Protein AF-A0AAE3IT13-F1 (afdb_monomer_lite)

Radius of gyration: 23.17 Å; chains: 1; bounding box: 42×62×46 Å

Sequence (99 aa):
MQHAARVLGVTQKEIENEYYMVDLPDILKVKTKEQAARLFEQIMIRLATNQRFMPDDEYKQFVASIMPNENKAVENQFNREKFEELRMLTNMGVNRKGG

Structure (mmCIF, N/CA/C/O backbone):
data_AF-A0AAE3IT13-F1
#
_entry.id   AF-A0AAE3IT13-F1
#
loop_
_atom_site.group_PDB
_atom_site.id
_atom_site.type_symbol
_atom_site.label_atom_id
_atom_site.label_alt_id
_atom_site.label_comp_id
_atom_site.label_asym_id
_atom_site.label_entity_id
_atom_site.label_seq_id
_atom_site.pdbx_PDB_ins_code
_atom_site.Cartn_x
_atom_site.Cartn_y
_atom_site.Cartn_z
_atom_site.occupancy
_atom_site.B_iso_or_equiv
_atom_site.auth_seq_id
_atom_site.auth_comp_id
_atom_site.auth_asym_id
_atom_site.auth_atom_id
_atom_site.pdbx_PDB_model_num
ATOM 1 N N . MET A 1 1 ? 8.539 6.280 -11.864 1.00 81.00 1 MET A N 1
ATOM 2 C CA . MET A 1 1 ? 9.547 5.258 -11.500 1.00 81.00 1 MET A CA 1
ATOM 3 C C . MET A 1 1 ? 9.976 5.324 -10.038 1.00 81.00 1 MET A C 1
ATOM 5 O O . MET A 1 1 ? 9.767 4.346 -9.338 1.00 81.00 1 MET A O 1
ATOM 9 N N . GLN A 1 2 ? 10.463 6.460 -9.521 1.00 85.38 2 GLN A N 1
ATOM 10 C CA . GLN A 1 2 ? 10.904 6.571 -8.113 1.00 85.38 2 GLN A CA 1
ATOM 11 C C . GLN A 1 2 ? 9.839 6.185 -7.066 1.00 85.38 2 GLN A C 1
ATOM 13 O O . GLN A 1 2 ? 10.148 5.523 -6.079 1.00 85.38 2 GLN A O 1
ATOM 18 N N . HIS A 1 3 ? 8.572 6.554 -7.288 1.00 87.38 3 HIS A N 1
ATOM 19 C CA . HIS A 1 3 ? 7.472 6.152 -6.404 1.00 87.38 3 HIS A CA 1
ATOM 20 C C . HIS A 1 3 ? 7.277 4.626 -6.370 1.00 87.38 3 HIS A C 1
ATOM 22 O O . HIS A 1 3 ? 7.129 4.048 -5.300 1.00 87.38 3 HIS A O 1
ATOM 28 N N . ALA A 1 4 ? 7.329 3.968 -7.532 1.00 88.56 4 ALA A N 1
ATOM 29 C CA . ALA A 1 4 ? 7.183 2.518 -7.636 1.00 88.56 4 ALA A CA 1
ATOM 30 C C . ALA A 1 4 ? 8.324 1.783 -6.918 1.00 88.56 4 ALA A C 1
ATOM 32 O O . ALA A 1 4 ? 8.068 0.860 -6.152 1.00 88.56 4 ALA A O 1
ATOM 33 N N . ALA A 1 5 ? 9.558 2.268 -7.089 1.00 92.31 5 ALA A N 1
ATOM 34 C CA . ALA A 1 5 ? 10.753 1.763 -6.410 1.00 92.31 5 ALA A CA 1
ATOM 35 C C . ALA A 1 5 ? 10.577 1.792 -4.887 1.00 92.31 5 ALA A C 1
ATOM 37 O O . ALA A 1 5 ? 10.753 0.783 -4.206 1.00 92.31 5 ALA A O 1
ATOM 38 N N . ARG A 1 6 ? 10.096 2.923 -4.357 1.00 91.50 6 ARG A N 1
ATOM 39 C CA . ARG A 1 6 ? 9.809 3.069 -2.928 1.00 91.50 6 ARG A CA 1
ATOM 40 C C . ARG A 1 6 ? 8.726 2.105 -2.435 1.00 91.50 6 ARG A C 1
ATOM 42 O O . ARG A 1 6 ? 8.910 1.498 -1.387 1.00 91.50 6 ARG A O 1
ATOM 49 N N . VAL A 1 7 ? 7.607 1.982 -3.151 1.00 91.19 7 VAL A N 1
ATOM 50 C CA . VAL A 1 7 ? 6.486 1.115 -2.739 1.00 91.19 7 VAL A CA 1
ATOM 51 C C . VAL A 1 7 ? 6.894 -0.358 -2.731 1.00 91.19 7 VAL A C 1
ATOM 53 O O . VAL A 1 7 ? 6.521 -1.090 -1.816 1.00 91.19 7 VAL A O 1
ATOM 56 N N . LEU A 1 8 ? 7.668 -0.784 -3.728 1.00 91.38 8 LEU A N 1
ATOM 57 C CA . LEU A 1 8 ? 8.127 -2.165 -3.870 1.00 91.38 8 LEU A CA 1
ATOM 58 C C . LEU A 1 8 ? 9.355 -2.486 -3.004 1.00 91.38 8 LEU A C 1
ATOM 60 O O . LEU A 1 8 ? 9.627 -3.658 -2.765 1.00 91.38 8 LEU A O 1
ATOM 64 N N . GLY A 1 9 ? 10.056 -1.470 -2.490 1.00 93.06 9 GLY A N 1
ATOM 65 C CA . GLY A 1 9 ? 11.263 -1.652 -1.680 1.00 93.06 9 GLY A CA 1
ATOM 66 C C . GLY A 1 9 ? 12.483 -2.072 -2.500 1.00 93.06 9 GLY A C 1
ATOM 67 O O . GLY A 1 9 ? 13.377 -2.719 -1.967 1.00 93.06 9 GLY A O 1
ATOM 68 N N . VAL A 1 10 ? 12.508 -1.710 -3.783 1.00 94.06 10 VAL A N 1
ATOM 69 C CA . VAL A 1 10 ? 13.585 -2.024 -4.730 1.00 94.06 10 VAL A CA 1
ATOM 70 C C . VAL A 1 10 ? 14.164 -0.736 -5.309 1.00 94.06 10 VAL A C 1
ATOM 72 O O . VAL A 1 10 ? 13.580 0.345 -5.206 1.00 94.06 10 VAL A O 1
ATOM 75 N N . THR A 1 11 ? 15.325 -0.827 -5.933 1.00 95.06 11 THR A N 1
ATOM 76 C CA . THR A 1 11 ? 15.947 0.269 -6.667 1.00 95.06 11 THR A CA 1
ATOM 77 C C . THR A 1 11 ? 15.233 0.523 -7.994 1.00 95.06 11 THR A C 1
ATOM 79 O O . THR A 1 11 ? 14.576 -0.343 -8.571 1.00 95.06 11 THR A O 1
ATOM 82 N N . GLN A 1 12 ? 15.397 1.732 -8.533 1.00 91.81 12 GLN A N 1
ATOM 83 C CA . GLN A 1 12 ? 14.898 2.053 -9.872 1.00 91.81 12 GLN A CA 1
ATOM 84 C C . GLN A 1 12 ? 15.499 1.129 -10.944 1.00 91.81 12 GLN A C 1
ATOM 86 O O . GLN A 1 12 ? 14.792 0.734 -11.867 1.00 91.81 12 GLN A O 1
ATOM 91 N N . LYS A 1 13 ? 16.777 0.758 -10.795 1.00 93.81 13 LYS A N 1
ATOM 92 C CA . LYS A 1 13 ? 17.473 -0.127 -11.730 1.00 93.81 13 LYS A CA 1
ATOM 93 C C . LYS A 1 13 ? 16.854 -1.525 -11.752 1.00 93.81 13 LYS A C 1
ATOM 95 O O . LYS A 1 13 ? 16.722 -2.101 -12.824 1.00 93.81 13 LYS A O 1
ATOM 100 N N . GLU A 1 14 ? 16.463 -2.056 -10.599 1.00 92.06 14 GLU A N 1
ATOM 101 C CA . GLU A 1 14 ? 15.773 -3.349 -10.521 1.00 92.06 14 GLU A CA 1
ATOM 102 C C . GLU A 1 14 ? 14.402 -3.271 -11.197 1.00 92.06 14 GLU A C 1
ATOM 104 O O . GLU A 1 14 ? 14.074 -4.139 -11.995 1.00 92.06 14 GLU A O 1
ATOM 109 N N . ILE A 1 15 ? 13.642 -2.185 -11.007 1.00 92.25 15 ILE A N 1
ATOM 110 C CA . ILE A 1 15 ? 12.375 -2.003 -11.737 1.00 92.25 15 ILE A CA 1
ATOM 111 C C . ILE A 1 15 ? 12.589 -2.023 -13.252 1.00 92.25 15 ILE A C 1
ATOM 113 O O . ILE A 1 15 ? 11.826 -2.658 -13.968 1.00 92.25 15 ILE A O 1
ATOM 117 N N . GLU A 1 16 ? 13.612 -1.332 -13.746 1.00 90.81 16 GLU A N 1
ATOM 118 C CA . GLU A 1 16 ? 13.873 -1.220 -15.184 1.00 90.81 16 GLU A CA 1
ATOM 119 C C . GLU A 1 16 ? 14.346 -2.528 -15.832 1.00 90.81 16 GLU A C 1
ATOM 121 O O . GLU A 1 16 ? 14.117 -2.713 -17.025 1.00 90.81 16 GLU A O 1
ATOM 126 N N . ASN A 1 17 ? 14.971 -3.430 -15.068 1.00 93.69 17 ASN A N 1
ATOM 127 C CA . ASN A 1 17 ? 15.584 -4.648 -15.608 1.00 93.69 17 ASN A CA 1
ATOM 128 C C . ASN A 1 17 ? 14.850 -5.944 -15.239 1.00 93.69 17 ASN A C 1
ATOM 130 O O . ASN A 1 17 ? 15.013 -6.943 -15.933 1.00 93.69 17 ASN A O 1
ATOM 134 N N . GLU A 1 18 ? 14.068 -5.947 -14.160 1.00 92.81 18 GLU A N 1
ATOM 135 C CA . GLU A 1 18 ? 13.496 -7.171 -13.580 1.00 92.81 18 GLU A CA 1
ATOM 136 C C . GLU A 1 18 ? 11.964 -7.180 -13.589 1.00 92.81 18 GLU A C 1
ATOM 138 O O . GLU A 1 18 ? 11.355 -8.221 -13.352 1.00 92.81 18 GLU A O 1
ATOM 143 N N . TYR A 1 19 ? 11.327 -6.042 -13.886 1.00 90.25 19 TYR A N 1
ATOM 144 C CA . TYR A 1 19 ? 9.873 -5.917 -13.900 1.00 90.25 19 TYR A CA 1
ATOM 145 C C . TYR A 1 19 ? 9.360 -5.566 -15.292 1.00 90.25 19 TYR A C 1
ATOM 147 O O . TYR A 1 19 ? 9.865 -4.671 -15.971 1.00 90.25 19 TYR A O 1
ATOM 155 N N . TYR A 1 20 ? 8.269 -6.217 -15.688 1.00 93.81 20 TYR A N 1
ATOM 156 C CA . TYR A 1 20 ? 7.516 -5.795 -16.857 1.00 93.81 20 TYR A CA 1
ATOM 157 C C . TYR A 1 20 ? 6.752 -4.508 -16.539 1.00 93.81 20 TYR A C 1
ATOM 159 O O . TYR A 1 20 ? 5.917 -4.456 -15.636 1.00 93.81 20 TYR A O 1
ATOM 167 N N . MET A 1 21 ? 7.008 -3.455 -17.320 1.00 91.12 21 MET A N 1
ATOM 168 C CA . MET A 1 21 ? 6.370 -2.143 -17.131 1.00 91.12 21 MET A CA 1
ATOM 169 C C . MET A 1 21 ? 4.846 -2.193 -17.264 1.00 91.12 21 MET A C 1
ATOM 171 O O . MET A 1 21 ? 4.153 -1.378 -16.658 1.00 91.12 21 MET A O 1
ATOM 175 N N . VAL A 1 22 ? 4.339 -3.150 -18.045 1.00 94.00 22 VAL A N 1
ATOM 176 C CA . VAL A 1 22 ? 2.904 -3.384 -18.247 1.00 94.00 22 VAL A CA 1
ATOM 177 C C . VAL A 1 22 ? 2.239 -3.900 -16.967 1.00 94.00 22 VAL A C 1
ATOM 179 O O . VAL A 1 22 ? 1.124 -3.486 -16.666 1.00 94.00 22 VAL A O 1
ATOM 182 N N . ASP A 1 23 ? 2.946 -4.714 -16.177 1.00 92.94 23 ASP A N 1
ATOM 183 C CA . ASP A 1 23 ? 2.413 -5.348 -14.962 1.00 92.94 23 ASP A CA 1
ATOM 184 C C . ASP A 1 23 ? 2.592 -4.469 -13.716 1.00 92.94 23 ASP A C 1
ATOM 186 O O . ASP A 1 23 ? 1.899 -4.628 -12.707 1.00 92.94 23 ASP A O 1
ATOM 190 N N . LEU A 1 24 ? 3.518 -3.506 -13.781 1.00 91.88 24 LEU A N 1
ATOM 191 C CA . LEU A 1 24 ? 3.874 -2.626 -12.670 1.00 91.88 24 LEU A CA 1
ATOM 192 C C . LEU A 1 24 ? 2.659 -1.961 -11.991 1.00 91.88 24 LEU A C 1
ATOM 194 O O . LEU A 1 24 ? 2.623 -1.941 -10.759 1.00 91.88 24 LEU A O 1
ATOM 198 N N . PRO A 1 25 ? 1.646 -1.439 -12.717 1.00 92.81 25 PRO A N 1
ATOM 199 C CA . PRO A 1 25 ? 0.475 -0.832 -12.089 1.00 92.81 25 PRO A CA 1
ATOM 200 C C . PRO A 1 25 ? -0.295 -1.798 -11.183 1.00 92.81 25 PRO A C 1
ATOM 202 O O . PRO A 1 25 ? -0.719 -1.405 -10.095 1.00 92.81 25 PRO A O 1
ATOM 205 N N . ASP A 1 26 ? -0.462 -3.052 -11.597 1.00 94.44 26 ASP A N 1
ATOM 206 C CA . ASP A 1 26 ? -1.238 -4.028 -10.835 1.00 94.44 26 ASP A CA 1
ATOM 207 C C . ASP A 1 26 ? -0.437 -4.583 -9.658 1.00 94.44 26 ASP A C 1
ATOM 209 O O . ASP A 1 26 ? -0.967 -4.673 -8.548 1.00 94.44 26 ASP A O 1
ATOM 213 N N . ILE A 1 27 ? 0.867 -4.807 -9.839 1.00 93.25 27 ILE A N 1
ATOM 214 C CA . ILE A 1 27 ? 1.779 -5.156 -8.740 1.00 93.25 27 ILE A CA 1
ATOM 215 C C . ILE A 1 27 ? 1.755 -4.061 -7.660 1.00 93.25 27 ILE A C 1
ATOM 217 O O . ILE A 1 27 ? 1.651 -4.358 -6.468 1.00 93.25 27 ILE A O 1
ATOM 221 N N . LEU A 1 28 ? 1.785 -2.783 -8.053 1.00 92.81 28 LEU A N 1
ATOM 222 C CA . LEU A 1 28 ? 1.720 -1.658 -7.115 1.00 92.81 28 LEU A CA 1
ATOM 223 C C . LEU A 1 28 ? 0.381 -1.588 -6.371 1.00 92.81 28 LEU A C 1
ATOM 225 O O . LEU A 1 28 ? 0.370 -1.313 -5.168 1.00 92.81 28 LEU A O 1
ATOM 229 N N . LYS A 1 29 ? -0.748 -1.863 -7.036 1.00 92.69 29 LYS A N 1
ATOM 230 C CA . LYS A 1 29 ? -2.060 -1.927 -6.365 1.00 92.69 29 LYS A CA 1
ATOM 231 C C . LYS A 1 29 ? -2.093 -3.034 -5.316 1.00 92.69 29 LYS A C 1
ATOM 233 O O . LYS A 1 29 ? -2.537 -2.801 -4.196 1.00 92.69 29 LYS A O 1
ATOM 238 N N . VAL A 1 30 ? -1.604 -4.224 -5.654 1.00 93.19 30 VAL A N 1
ATOM 239 C CA . VAL A 1 30 ? -1.561 -5.345 -4.706 1.00 93.19 30 VAL A CA 1
ATOM 240 C C . VAL A 1 30 ? -0.652 -5.000 -3.529 1.00 93.19 30 VAL A C 1
ATOM 242 O O . VAL A 1 30 ? -1.061 -5.128 -2.375 1.00 93.19 30 VAL A O 1
ATOM 245 N N . LYS A 1 31 ? 0.541 -4.455 -3.795 1.00 92.31 31 LYS A N 1
ATOM 246 C CA . LYS A 1 31 ? 1.501 -4.112 -2.740 1.00 92.31 31 LYS A CA 1
ATOM 247 C C . LYS A 1 31 ? 0.989 -3.045 -1.782 1.00 92.31 31 LYS A C 1
ATOM 249 O O . LYS A 1 31 ? 1.184 -3.157 -0.573 1.00 92.31 31 LYS A O 1
ATOM 254 N N . THR A 1 32 ? 0.322 -2.022 -2.304 1.00 89.56 32 THR A N 1
ATOM 255 C CA . THR A 1 32 ? -0.263 -0.965 -1.469 1.00 89.56 32 THR A CA 1
ATOM 256 C C . THR A 1 32 ? -1.395 -1.505 -0.594 1.00 89.56 32 THR A C 1
ATOM 258 O O . THR A 1 32 ? -1.445 -1.173 0.591 1.00 89.56 32 THR A O 1
ATOM 261 N N . LYS A 1 33 ? -2.239 -2.409 -1.115 1.00 89.38 33 LYS A N 1
ATOM 262 C CA . LYS A 1 33 ? -3.255 -3.116 -0.316 1.00 89.38 33 LYS A CA 1
ATOM 263 C C . LYS A 1 33 ? -2.635 -3.971 0.793 1.00 89.38 33 LYS A C 1
ATOM 265 O O . LYS A 1 33 ? -3.076 -3.886 1.937 1.00 89.38 33 LYS A O 1
ATOM 270 N N . GLU A 1 34 ? -1.582 -4.733 0.494 1.00 90.81 34 GLU A N 1
ATOM 271 C CA . GLU A 1 34 ? -0.849 -5.514 1.503 1.00 90.81 34 GLU A CA 1
ATOM 272 C C . GLU A 1 34 ? -0.263 -4.630 2.613 1.00 90.81 34 GLU A C 1
ATOM 274 O O . GLU A 1 34 ? -0.364 -4.957 3.796 1.00 90.81 34 GLU A O 1
ATOM 279 N N . GLN A 1 35 ? 0.360 -3.506 2.246 1.00 88.94 35 GLN A N 1
ATOM 280 C CA . GLN A 1 35 ? 0.950 -2.568 3.205 1.00 88.94 35 GLN A CA 1
ATOM 281 C C . GLN A 1 35 ? -0.114 -1.947 4.115 1.00 88.94 35 GLN A C 1
ATOM 283 O O . GLN A 1 35 ? 0.092 -1.870 5.327 1.00 88.94 35 GLN A O 1
ATOM 288 N N . ALA A 1 36 ? -1.263 -1.563 3.554 1.00 86.81 36 ALA A N 1
ATOM 289 C CA . ALA A 1 36 ? -2.389 -1.045 4.323 1.00 86.81 36 ALA A CA 1
ATOM 290 C C . ALA A 1 36 ? -2.947 -2.094 5.300 1.00 86.81 36 ALA A C 1
ATOM 292 O O . ALA A 1 36 ? -3.171 -1.780 6.469 1.00 86.81 36 ALA A O 1
ATOM 293 N N . ALA A 1 37 ? -3.100 -3.347 4.859 1.00 86.81 37 ALA A N 1
ATOM 294 C CA . ALA A 1 37 ? -3.568 -4.440 5.710 1.00 86.81 37 ALA A CA 1
ATOM 295 C C . ALA A 1 37 ? -2.616 -4.709 6.889 1.00 86.81 37 ALA A C 1
ATOM 297 O O . ALA A 1 37 ? -3.063 -4.815 8.030 1.00 86.81 37 ALA A O 1
ATOM 298 N N . ARG A 1 38 ? -1.298 -4.732 6.645 1.00 87.12 38 ARG A N 1
ATOM 299 C CA . ARG A 1 38 ? -0.289 -4.893 7.710 1.00 87.12 38 ARG A CA 1
ATOM 300 C C . ARG A 1 38 ? -0.299 -3.735 8.703 1.00 87.12 38 ARG A C 1
ATOM 302 O O . ARG A 1 38 ? -0.163 -3.953 9.903 1.00 87.12 38 ARG A O 1
ATOM 309 N N . LEU A 1 39 ? -0.447 -2.501 8.220 1.00 86.38 39 LEU A N 1
ATOM 310 C CA . LEU A 1 39 ? -0.551 -1.334 9.095 1.00 86.38 39 LEU A CA 1
ATOM 311 C C . LEU A 1 39 ? -1.798 -1.429 9.984 1.00 86.38 39 LEU A C 1
ATOM 313 O O . LEU A 1 39 ? -1.720 -1.177 11.185 1.00 86.38 39 LEU A O 1
ATOM 317 N N . PHE A 1 40 ? -2.930 -1.835 9.408 1.00 85.19 40 PHE A N 1
ATOM 318 C CA . PHE A 1 40 ? -4.171 -2.046 10.146 1.00 85.19 40 PHE A CA 1
ATOM 319 C C . PHE A 1 40 ? -4.022 -3.123 11.228 1.00 85.19 40 PHE A C 1
ATOM 321 O O . PHE A 1 40 ? -4.409 -2.900 12.373 1.00 85.19 40 PHE A O 1
ATOM 328 N N . GLU A 1 41 ? -3.394 -4.253 10.903 1.00 84.75 41 GLU A N 1
ATOM 329 C CA . GLU A 1 41 ? -3.097 -5.315 11.867 1.00 84.75 41 GLU A CA 1
ATOM 330 C C . GLU A 1 41 ? -2.240 -4.799 13.033 1.00 84.75 41 GLU A C 1
ATOM 332 O O . GLU A 1 41 ? -2.573 -5.022 14.195 1.00 84.75 41 GLU A O 1
ATOM 337 N N . GLN A 1 42 ? -1.184 -4.029 12.753 1.00 84.75 42 GLN A N 1
ATOM 338 C CA . GLN A 1 42 ? -0.347 -3.430 13.799 1.00 84.75 42 GLN A CA 1
ATOM 339 C C . GLN A 1 42 ? -1.127 -2.470 14.704 1.00 84.75 42 GLN A C 1
ATOM 341 O O . GLN A 1 42 ? -0.897 -2.441 15.914 1.00 84.75 42 GLN A O 1
ATOM 346 N N . ILE A 1 43 ? -2.045 -1.685 14.136 1.00 83.75 43 ILE A N 1
ATOM 347 C CA . ILE A 1 43 ? -2.932 -0.802 14.900 1.00 83.75 43 ILE A CA 1
ATOM 348 C C . ILE A 1 43 ? -3.842 -1.634 15.811 1.00 83.75 43 ILE A C 1
ATOM 350 O O . ILE A 1 43 ? -3.935 -1.337 17.002 1.00 83.75 43 ILE A O 1
ATOM 354 N N . MET A 1 44 ? -4.459 -2.694 15.282 1.00 80.75 44 MET A N 1
ATOM 355 C CA . MET A 1 44 ? -5.331 -3.592 16.047 1.00 80.75 44 MET A CA 1
ATOM 356 C C . MET A 1 44 ? -4.583 -4.282 17.189 1.00 80.75 44 MET A C 1
ATOM 358 O O . MET A 1 44 ? -5.062 -4.271 18.321 1.00 80.75 44 MET A O 1
ATOM 362 N N . ILE A 1 45 ? -3.377 -4.799 16.927 1.00 79.62 45 ILE A N 1
ATOM 363 C CA . ILE A 1 45 ? -2.512 -5.386 17.958 1.00 79.62 45 ILE A CA 1
ATOM 364 C C . ILE A 1 45 ? -2.223 -4.350 19.045 1.00 79.62 45 ILE A C 1
ATOM 366 O O . ILE A 1 45 ? -2.437 -4.630 20.219 1.00 79.62 45 ILE A O 1
ATOM 370 N N . ARG A 1 46 ? -1.803 -3.132 18.679 1.00 77.62 46 ARG A N 1
ATOM 371 C CA . ARG A 1 46 ? -1.485 -2.073 19.654 1.00 77.62 46 ARG A CA 1
ATOM 372 C C . ARG A 1 46 ? -2.683 -1.642 20.495 1.00 77.62 46 ARG A C 1
ATOM 374 O O . ARG A 1 46 ? -2.485 -1.283 21.655 1.00 77.62 46 ARG A O 1
ATOM 381 N N . LEU A 1 47 ? -3.888 -1.638 19.926 1.00 74.44 47 LEU A N 1
ATOM 382 C CA . LEU A 1 47 ? -5.126 -1.366 20.660 1.00 74.44 47 LEU A CA 1
ATOM 383 C C . LEU A 1 47 ? -5.425 -2.494 21.653 1.00 74.44 47 LEU A C 1
ATOM 385 O O . LEU A 1 47 ? -5.635 -2.222 22.833 1.00 74.44 47 LEU A O 1
ATOM 389 N N . ALA A 1 48 ? -5.354 -3.748 21.200 1.00 70.31 48 ALA A N 1
ATOM 390 C CA . ALA A 1 48 ? -5.612 -4.921 22.030 1.00 70.31 48 ALA A CA 1
ATOM 391 C C . ALA A 1 48 ? -4.595 -5.079 23.177 1.00 70.31 48 ALA A C 1
ATOM 393 O O . ALA A 1 48 ? -4.972 -5.417 24.297 1.00 70.31 48 ALA A O 1
ATOM 394 N N . THR A 1 49 ? -3.307 -4.808 22.932 1.00 67.44 49 THR A N 1
ATOM 395 C CA . THR A 1 49 ? -2.239 -5.023 23.924 1.00 67.44 49 THR A CA 1
ATOM 396 C C . THR A 1 49 ? -2.109 -3.904 24.956 1.00 67.44 49 THR A C 1
ATOM 398 O O . THR A 1 49 ? -1.547 -4.140 26.019 1.00 67.44 49 THR A O 1
ATOM 401 N N . ASN A 1 50 ? -2.598 -2.687 24.682 1.00 62.69 50 ASN A N 1
ATOM 402 C CA . ASN A 1 50 ? -2.450 -1.547 25.603 1.00 62.69 50 ASN A CA 1
ATOM 403 C C . ASN A 1 50 ? -3.545 -1.441 26.676 1.00 62.69 50 ASN A C 1
ATOM 405 O O . ASN A 1 50 ? -3.625 -0.406 27.335 1.00 62.69 50 ASN A O 1
ATOM 409 N N . GLN A 1 51 ? -4.410 -2.451 26.843 1.00 55.19 51 GLN A N 1
ATOM 410 C CA . GLN A 1 51 ? -5.543 -2.433 27.791 1.00 55.19 51 GLN A CA 1
ATOM 411 C C . GLN A 1 51 ? -6.464 -1.199 27.682 1.00 55.19 51 GLN A C 1
ATOM 413 O O . GLN A 1 51 ? -7.336 -0.998 28.527 1.00 55.19 51 GLN A O 1
ATOM 418 N N . ARG A 1 52 ? -6.326 -0.373 26.636 1.00 57.91 52 ARG A N 1
ATOM 419 C CA . ARG A 1 52 ? -7.292 0.672 26.319 1.00 57.91 52 ARG A CA 1
ATOM 420 C C . ARG A 1 52 ? -8.485 -0.036 25.713 1.00 57.91 52 ARG A C 1
ATOM 422 O O . ARG A 1 52 ? -8.544 -0.246 24.506 1.00 57.91 52 ARG A O 1
ATOM 429 N N . PHE A 1 53 ? -9.390 -0.449 26.591 1.00 62.56 53 PHE A N 1
ATOM 430 C CA . PHE A 1 53 ? -10.737 -0.859 26.244 1.00 62.56 53 PHE A CA 1
ATOM 431 C C . PHE A 1 53 ? -11.368 0.327 25.507 1.00 62.56 53 PHE A C 1
ATOM 433 O O . PHE A 1 53 ? -11.813 1.290 26.124 1.00 62.56 53 PHE A O 1
ATOM 440 N N . MET A 1 54 ? -11.266 0.327 24.180 1.00 66.56 54 MET A N 1
ATOM 441 C CA . MET A 1 5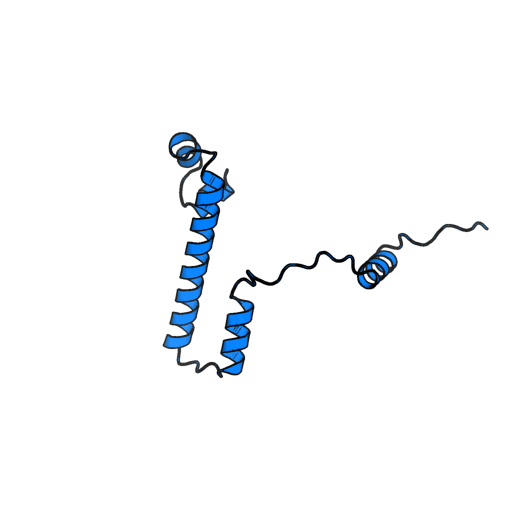4 ? -11.970 1.293 23.354 1.00 66.56 54 MET A CA 1
ATOM 442 C C . MET A 1 54 ? -13.446 0.898 23.426 1.00 66.56 54 MET A C 1
ATOM 444 O O . MET A 1 54 ? -13.751 -0.260 23.133 1.00 66.56 54 MET A O 1
ATOM 448 N N . PRO A 1 55 ? -14.351 1.796 23.848 1.00 71.69 55 PRO A N 1
ATOM 449 C CA . PRO A 1 55 ? -15.780 1.520 23.812 1.00 71.69 55 PRO A CA 1
ATOM 450 C C . PRO A 1 55 ? -16.202 1.086 22.403 1.00 71.69 55 PRO A C 1
ATOM 452 O O . PRO A 1 55 ? -15.708 1.634 21.416 1.00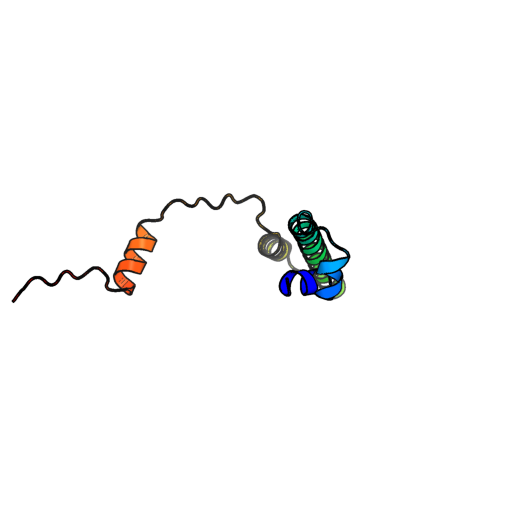 71.69 55 PRO A O 1
ATOM 455 N N . ASP A 1 56 ? -17.127 0.131 22.299 1.00 70.44 56 ASP A N 1
ATOM 456 C CA . ASP A 1 56 ? -17.547 -0.459 21.018 1.00 70.44 56 ASP A CA 1
ATOM 457 C C . ASP A 1 56 ? -17.957 0.588 19.967 1.00 70.44 56 ASP A C 1
ATOM 459 O O . ASP A 1 56 ? -17.718 0.405 18.771 1.00 70.44 56 ASP A O 1
ATOM 463 N N . ASP A 1 57 ? -18.554 1.699 20.400 1.00 76.62 57 ASP A N 1
ATOM 464 C CA . ASP A 1 57 ? -18.977 2.785 19.514 1.00 76.62 57 ASP A CA 1
ATOM 465 C C . ASP A 1 57 ? -17.789 3.576 18.949 1.00 76.62 57 ASP A C 1
ATOM 467 O O . ASP A 1 57 ? -17.756 3.874 17.752 1.00 76.62 57 ASP A O 1
ATOM 471 N N . GLU A 1 58 ? -16.775 3.854 19.771 1.00 70.44 58 GLU A N 1
ATOM 472 C CA . GLU A 1 58 ? -15.527 4.487 19.330 1.00 70.44 58 GLU A CA 1
ATOM 473 C C . GLU A 1 58 ? -14.740 3.554 18.406 1.00 70.44 58 GLU A C 1
ATOM 475 O O . GLU A 1 58 ? -14.206 3.993 17.386 1.00 70.44 58 GLU A O 1
ATOM 480 N N . TYR A 1 59 ? -14.742 2.251 18.700 1.00 72.69 59 TYR A N 1
ATOM 481 C CA . TYR A 1 59 ? -14.113 1.233 17.863 1.00 72.69 59 TYR A CA 1
ATOM 482 C C . TYR A 1 59 ? -14.746 1.168 16.473 1.00 72.69 59 TYR A C 1
ATOM 484 O O . TYR A 1 59 ? -14.036 1.196 15.466 1.00 72.69 59 TYR A O 1
ATOM 492 N N . LYS A 1 60 ? -16.081 1.157 16.393 1.00 73.88 60 LYS A N 1
ATOM 493 C CA . LYS A 1 60 ? -16.807 1.169 15.113 1.00 73.88 60 LYS A CA 1
ATOM 494 C C . LYS A 1 60 ? -16.507 2.425 14.297 1.00 73.88 60 LYS A C 1
ATOM 496 O O . LYS A 1 60 ? -16.264 2.314 13.096 1.00 73.88 60 LYS A O 1
ATOM 501 N N . GLN A 1 61 ? -16.494 3.603 14.925 1.00 74.81 61 GLN A N 1
ATOM 502 C CA . GLN A 1 61 ? -16.161 4.860 14.244 1.00 74.81 61 GLN A CA 1
ATOM 503 C C . GLN A 1 61 ? -14.712 4.874 13.749 1.00 74.81 61 GLN A C 1
ATOM 505 O O . GLN A 1 61 ? -14.444 5.257 12.610 1.00 74.81 61 GLN A O 1
ATOM 510 N N . PHE A 1 62 ? -13.782 4.403 14.576 1.00 71.50 62 PHE A N 1
ATOM 511 C CA . PHE A 1 62 ? -12.371 4.314 14.233 1.00 71.50 62 PHE A CA 1
ATOM 512 C C . PHE A 1 62 ? -12.132 3.357 13.060 1.00 71.50 62 PHE A C 1
ATOM 514 O O . PHE A 1 62 ? -11.513 3.743 12.067 1.00 71.50 62 PHE A O 1
ATOM 521 N N . VAL A 1 63 ? -12.693 2.145 13.111 1.00 70.75 63 VAL A N 1
ATOM 522 C CA . VAL A 1 63 ? -12.606 1.167 12.015 1.00 70.75 63 VAL A CA 1
ATOM 523 C C . VAL A 1 63 ? -13.238 1.719 10.735 1.00 70.75 63 VAL A C 1
ATOM 525 O O . VAL A 1 63 ? -12.629 1.605 9.674 1.00 70.75 63 VAL A O 1
ATOM 528 N N . ALA A 1 64 ? -14.389 2.392 10.817 1.00 71.50 64 ALA A N 1
ATOM 529 C CA . ALA A 1 64 ? -15.025 3.038 9.666 1.00 71.50 64 ALA A CA 1
ATOM 530 C C . ALA A 1 64 ? -14.200 4.200 9.077 1.00 71.50 64 ALA A C 1
ATOM 532 O O . ALA A 1 64 ? -14.305 4.482 7.885 1.00 71.50 64 ALA A O 1
ATOM 533 N N . SER A 1 65 ? -13.386 4.877 9.893 1.00 67.81 65 SER A N 1
ATOM 534 C CA . SER A 1 65 ? -12.514 5.971 9.445 1.00 67.81 65 SER A CA 1
ATOM 535 C C . SER A 1 65 ? -11.236 5.484 8.749 1.00 67.81 65 SER A C 1
ATOM 537 O O . SER A 1 65 ? -10.665 6.213 7.940 1.00 67.81 65 SER A O 1
ATOM 539 N N . ILE A 1 66 ? -10.797 4.257 9.050 1.00 65.25 66 ILE A N 1
ATOM 540 C CA . ILE A 1 66 ? -9.538 3.684 8.550 1.00 65.25 66 ILE A CA 1
ATOM 541 C C . ILE A 1 66 ? -9.770 2.679 7.426 1.00 65.25 66 ILE A C 1
ATOM 543 O O . ILE A 1 66 ? -8.930 2.567 6.532 1.00 65.25 66 ILE A O 1
ATOM 547 N N . MET A 1 67 ? -10.890 1.949 7.438 1.00 65.44 67 MET A N 1
ATOM 548 C CA . MET A 1 67 ? -11.239 1.109 6.303 1.00 65.44 67 MET A CA 1
ATOM 549 C C . MET A 1 67 ? -11.472 2.004 5.083 1.00 65.44 67 MET A C 1
ATOM 551 O O . MET A 1 67 ? -12.303 2.916 5.142 1.00 65.44 67 MET A O 1
ATOM 555 N N . PRO A 1 68 ? -10.754 1.774 3.968 1.00 58.16 68 PRO A N 1
ATOM 556 C CA . PRO A 1 68 ? -11.037 2.491 2.742 1.00 58.16 68 PRO A CA 1
ATOM 557 C C . PRO A 1 68 ? -12.503 2.239 2.393 1.00 58.16 68 PRO A C 1
ATOM 559 O O . PRO A 1 68 ? -12.957 1.095 2.366 1.00 58.16 68 PRO A O 1
ATOM 562 N N . ASN A 1 69 ? -13.254 3.317 2.167 1.00 57.50 69 ASN A N 1
ATOM 563 C CA . ASN A 1 69 ? -14.630 3.260 1.686 1.00 57.50 69 ASN A CA 1
ATOM 564 C C . ASN A 1 69 ? -14.629 2.713 0.243 1.00 57.50 69 ASN A C 1
ATOM 566 O O . ASN A 1 69 ? -14.939 3.449 -0.687 1.00 57.50 69 ASN A O 1
ATOM 570 N N . GLU A 1 70 ? -14.268 1.443 0.027 1.00 51.03 70 GLU A N 1
ATOM 571 C CA . GLU A 1 70 ? -14.196 0.829 -1.309 1.00 51.03 70 GLU A CA 1
ATOM 572 C C . GLU A 1 70 ? -15.576 0.769 -2.002 1.00 51.03 70 GLU A C 1
ATOM 574 O O . GLU A 1 70 ? -15.637 0.483 -3.190 1.00 51.03 70 GLU A O 1
ATOM 579 N N . ASN A 1 71 ? -16.672 1.127 -1.314 1.00 50.22 71 ASN A N 1
ATOM 580 C CA . ASN A 1 71 ? -18.039 1.084 -1.848 1.00 50.22 71 ASN A CA 1
ATOM 581 C C . ASN A 1 71 ? -18.828 2.401 -1.808 1.00 50.22 71 ASN A C 1
ATOM 583 O O . ASN A 1 71 ? -20.009 2.401 -2.153 1.00 50.22 71 ASN A O 1
ATOM 587 N N . LYS A 1 72 ? -18.236 3.537 -1.421 1.00 50.34 72 LYS A N 1
ATOM 588 C CA . LYS A 1 72 ? -18.926 4.817 -1.641 1.00 50.34 72 LYS A CA 1
ATOM 589 C C . LYS A 1 72 ? -18.524 5.314 -3.014 1.00 50.34 72 LYS A C 1
ATOM 591 O O . LYS A 1 72 ? -17.484 5.948 -3.159 1.00 50.34 72 LYS A O 1
ATOM 596 N N . ALA A 1 73 ? -19.344 4.987 -4.013 1.00 49.31 73 ALA A N 1
ATOM 597 C CA . ALA A 1 73 ? -19.341 5.701 -5.278 1.00 49.31 73 ALA A CA 1
ATOM 598 C C . ALA A 1 73 ? -19.292 7.192 -4.939 1.00 49.31 73 ALA A C 1
ATOM 600 O O . ALA A 1 73 ? -20.211 7.725 -4.317 1.00 49.31 73 ALA A O 1
ATOM 601 N N . VAL A 1 74 ? -18.170 7.840 -5.245 1.00 55.59 74 VAL A N 1
ATOM 602 C CA . VAL A 1 74 ? -18.099 9.291 -5.190 1.00 55.59 74 VAL A CA 1
ATOM 603 C C . VAL A 1 74 ? -19.056 9.736 -6.278 1.00 55.59 74 VAL A C 1
ATOM 605 O O . VAL A 1 74 ? -18.723 9.697 -7.462 1.00 55.59 74 VAL A O 1
ATOM 608 N N . GLU A 1 75 ? -20.288 10.057 -5.893 1.00 59.62 75 GLU A N 1
ATOM 609 C CA . GLU A 1 75 ? -21.198 10.771 -6.764 1.00 59.62 75 GLU A CA 1
ATOM 610 C C . GLU A 1 75 ? -20.517 12.103 -7.073 1.00 59.62 75 GLU A C 1
ATOM 612 O O . GLU A 1 75 ? -20.589 13.064 -6.311 1.00 59.62 75 GLU A O 1
ATOM 617 N N . ASN A 1 76 ? -19.814 12.148 -8.205 1.00 60.59 76 ASN A N 1
ATOM 618 C CA . ASN A 1 76 ? -19.347 13.372 -8.842 1.00 60.59 76 ASN A CA 1
ATOM 619 C C . ASN A 1 76 ? -20.561 14.133 -9.402 1.00 60.59 76 ASN A C 1
ATOM 621 O O . ASN A 1 76 ? -20.614 14.466 -10.584 1.00 60.59 76 ASN A O 1
ATOM 625 N N . GLN A 1 77 ? -21.579 14.367 -8.575 1.00 68.81 77 GLN A N 1
ATOM 626 C CA . GLN A 1 77 ? -22.646 15.287 -8.907 1.00 68.81 77 GLN A CA 1
ATOM 627 C C . GLN A 1 77 ? -22.170 16.686 -8.543 1.00 68.81 77 GLN A C 1
ATOM 629 O O . GLN A 1 77 ? -21.748 16.967 -7.420 1.00 68.81 77 GLN A O 1
ATOM 634 N N . PHE A 1 78 ? -22.189 17.561 -9.541 1.00 76.12 78 PHE A N 1
ATOM 635 C CA . PHE A 1 78 ? -21.850 18.962 -9.378 1.00 76.12 78 PHE A CA 1
ATOM 636 C C . PHE A 1 78 ? -22.738 19.591 -8.293 1.00 76.12 78 PHE A C 1
ATOM 638 O O . PHE A 1 78 ? -23.948 19.727 -8.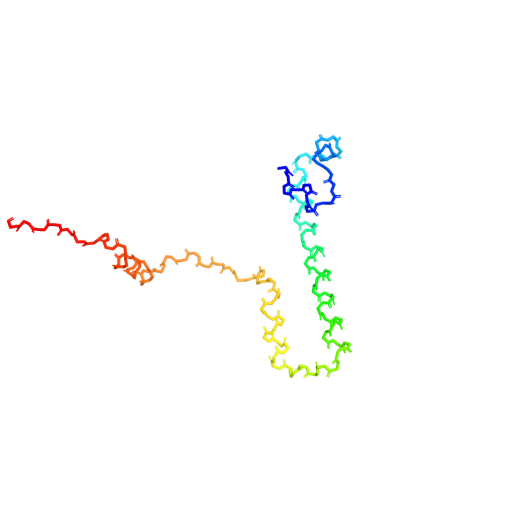469 1.00 76.12 78 PHE A O 1
ATOM 645 N N . ASN A 1 79 ? -22.135 19.978 -7.166 1.00 80.25 79 ASN A N 1
ATOM 646 C CA . ASN A 1 79 ? -22.835 20.684 -6.101 1.00 80.25 79 ASN A CA 1
ATOM 647 C C . ASN A 1 79 ? -22.796 22.192 -6.386 1.00 80.25 79 ASN A C 1
ATOM 649 O O . ASN A 1 79 ? -21.760 22.848 -6.242 1.00 80.25 79 ASN A O 1
ATOM 653 N N . ARG A 1 80 ? -23.948 22.730 -6.798 1.00 78.88 80 ARG A N 1
ATOM 654 C CA . ARG A 1 80 ? -24.113 24.139 -7.171 1.00 78.88 80 ARG A CA 1
ATOM 655 C C . ARG A 1 80 ? -23.836 25.103 -6.014 1.00 78.88 80 ARG A C 1
ATOM 657 O O . ARG A 1 80 ? -23.284 26.170 -6.257 1.00 78.88 80 ARG A O 1
ATOM 664 N N . GLU A 1 81 ? -24.175 24.733 -4.782 1.00 80.12 81 GLU A N 1
ATOM 665 C CA . GLU A 1 81 ? -23.985 25.590 -3.604 1.00 80.12 81 GLU A CA 1
ATOM 666 C C . GLU A 1 81 ? -22.498 25.802 -3.313 1.00 80.12 81 GLU A C 1
ATOM 668 O O . GLU A 1 81 ? -22.047 26.938 -3.194 1.00 80.12 81 GLU A O 1
ATOM 673 N N . LYS A 1 82 ? -21.706 24.722 -3.325 1.00 80.38 82 LYS A N 1
ATOM 674 C CA . LYS A 1 82 ? -20.244 24.806 -3.158 1.00 80.38 82 LYS A CA 1
ATOM 675 C C . LYS A 1 82 ? -19.573 25.599 -4.279 1.00 80.38 82 LYS A C 1
ATOM 677 O O . LYS A 1 82 ? -18.572 26.279 -4.056 1.00 80.38 82 LYS A O 1
ATOM 682 N N . PHE A 1 83 ? -20.110 25.516 -5.496 1.00 83.31 83 PHE A N 1
ATOM 683 C CA . PHE A 1 83 ? -19.619 26.311 -6.618 1.00 83.31 83 PHE A CA 1
ATOM 684 C C . PHE A 1 83 ? -19.914 27.807 -6.438 1.00 83.31 83 PHE A C 1
ATOM 686 O O . PHE A 1 83 ? -19.045 28.633 -6.713 1.00 83.31 83 PHE A O 1
ATOM 693 N N . GLU A 1 84 ? -21.106 28.174 -5.958 1.00 79.06 84 GLU A N 1
ATOM 694 C CA . GLU A 1 84 ? -21.418 29.575 -5.659 1.00 79.06 84 GLU A CA 1
ATOM 695 C C . GLU A 1 84 ? -20.589 30.117 -4.490 1.00 79.06 84 GLU A C 1
ATOM 697 O O . GLU A 1 84 ? -20.090 31.237 -4.584 1.00 79.06 84 GLU A O 1
ATOM 702 N N . GLU A 1 85 ? -20.340 29.311 -3.458 1.00 80.56 85 GLU A N 1
ATOM 703 C CA . GLU A 1 85 ? -19.444 29.667 -2.353 1.00 80.56 85 GLU A CA 1
ATOM 704 C C . GLU A 1 85 ? -18.019 29.961 -2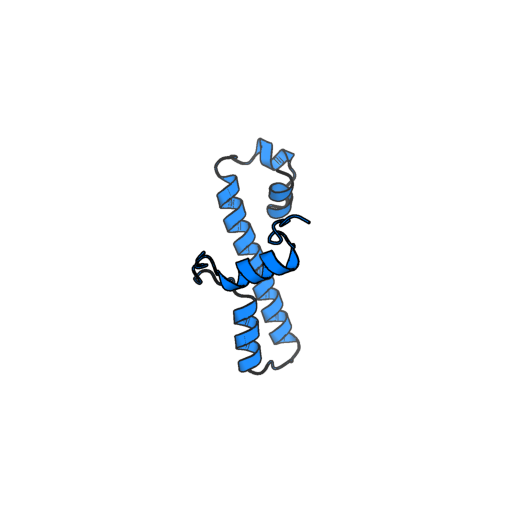.855 1.00 80.56 85 GLU A C 1
ATOM 706 O O . GLU A 1 85 ? -17.454 31.023 -2.577 1.00 80.56 85 GLU A O 1
ATOM 711 N N . LEU A 1 86 ? -17.462 29.083 -3.698 1.00 79.06 86 LEU A N 1
ATOM 712 C CA . LEU A 1 86 ? -16.167 29.313 -4.349 1.00 79.06 86 LEU A CA 1
ATOM 713 C C . LEU A 1 86 ? -16.176 30.556 -5.243 1.00 79.06 86 LEU A C 1
ATOM 715 O O . LEU A 1 86 ? -15.196 31.301 -5.275 1.00 79.06 86 LEU A O 1
ATOM 719 N N . ARG A 1 87 ? -17.272 30.817 -5.960 1.00 75.88 87 ARG A N 1
ATOM 720 C CA . ARG A 1 87 ? -17.415 32.009 -6.807 1.00 75.88 87 ARG A CA 1
ATOM 721 C C . ARG A 1 87 ? -17.432 33.299 -5.984 1.00 75.88 87 ARG A C 1
ATOM 723 O O . ARG A 1 87 ? -16.850 34.290 -6.424 1.00 75.88 87 ARG A O 1
ATOM 730 N N . MET A 1 88 ? -18.061 33.289 -4.809 1.00 76.06 88 MET A N 1
ATOM 731 C CA . MET A 1 88 ? -18.055 34.424 -3.882 1.00 76.06 88 MET A CA 1
ATOM 732 C C . MET A 1 88 ? -16.659 34.659 -3.298 1.00 76.06 88 MET A C 1
ATOM 734 O O . MET A 1 88 ? -16.178 35.788 -3.305 1.00 76.06 88 MET A O 1
ATOM 738 N N . LEU A 1 89 ? -15.973 33.595 -2.874 1.00 74.62 89 LEU A N 1
ATOM 739 C CA . LEU A 1 89 ? -14.621 33.680 -2.311 1.00 74.62 89 LEU A CA 1
ATOM 740 C C . LEU A 1 89 ? -13.574 34.142 -3.334 1.00 74.62 89 LEU A C 1
ATOM 742 O O . LEU A 1 89 ? -12.651 34.877 -2.995 1.00 74.62 89 LEU A O 1
ATOM 746 N N . THR A 1 90 ? -13.716 33.723 -4.592 1.00 71.56 90 THR A N 1
ATOM 747 C CA . THR A 1 90 ? -12.761 34.047 -5.665 1.00 71.56 90 THR A CA 1
ATOM 748 C C . THR A 1 90 ? -13.076 35.354 -6.396 1.00 71.56 90 THR A C 1
ATOM 750 O O . THR A 1 90 ? -12.345 35.725 -7.313 1.00 71.56 90 THR A O 1
ATOM 753 N N . ASN A 1 91 ? -14.140 36.072 -6.008 1.00 61.62 91 ASN A N 1
ATOM 754 C CA . ASN A 1 91 ? -14.575 37.337 -6.615 1.00 61.62 91 ASN A CA 1
ATOM 755 C C . ASN A 1 91 ? -14.735 37.296 -8.155 1.00 61.62 91 ASN A C 1
ATOM 757 O O . ASN A 1 91 ? -14.792 38.336 -8.813 1.00 61.62 91 ASN A O 1
ATOM 761 N N . MET A 1 92 ? -14.884 36.109 -8.756 1.00 60.19 92 MET A N 1
ATOM 762 C CA . MET A 1 92 ? -15.051 35.916 -10.207 1.00 60.19 92 MET A CA 1
ATOM 763 C C . MET A 1 92 ? -16.494 36.192 -10.676 1.00 60.19 92 MET A C 1
ATOM 765 O O . MET A 1 92 ? -17.044 35.510 -11.541 1.00 60.19 92 MET A O 1
ATOM 769 N N . GLY A 1 93 ? -17.152 37.182 -10.070 1.00 57.28 93 GLY A N 1
ATOM 770 C CA . GLY A 1 93 ? -18.574 37.459 -10.267 1.00 57.28 93 GLY A CA 1
ATOM 771 C C . GLY A 1 93 ? -18.970 38.930 -10.331 1.00 57.28 93 GLY A C 1
ATOM 772 O O . GLY A 1 93 ? -20.150 39.193 -10.548 1.00 57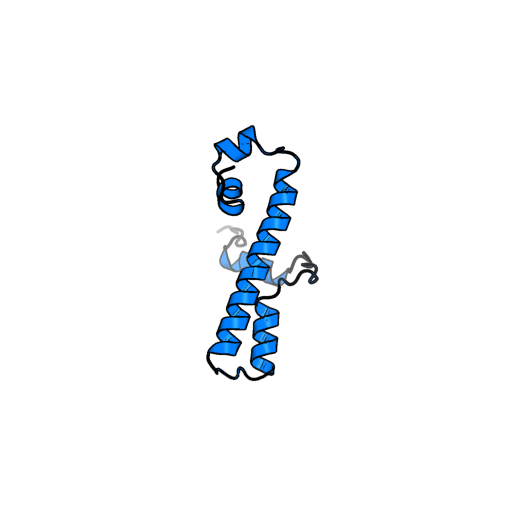.28 93 GLY A O 1
ATOM 773 N N . VAL A 1 94 ? -18.043 39.884 -10.197 1.00 52.28 94 VAL A N 1
ATOM 774 C CA . VAL A 1 94 ? -18.380 41.311 -10.308 1.00 52.28 94 VAL A CA 1
ATOM 775 C C . VAL A 1 94 ? -18.035 41.805 -11.705 1.00 52.28 94 VAL A C 1
ATOM 777 O O . VAL A 1 94 ? -16.925 42.242 -12.001 1.00 52.28 94 VAL A O 1
ATOM 780 N N . ASN A 1 95 ? -19.031 41.724 -12.581 1.00 52.16 95 ASN A N 1
ATOM 781 C CA . ASN A 1 95 ? -19.031 42.461 -13.830 1.00 52.16 95 ASN A CA 1
ATOM 782 C C . ASN A 1 95 ? -18.929 43.956 -13.489 1.00 52.16 95 ASN A C 1
ATOM 784 O O . ASN A 1 95 ? -19.812 44.502 -12.824 1.00 52.16 95 ASN A O 1
ATOM 788 N N . ARG A 1 96 ? -17.853 44.608 -13.946 1.00 52.91 96 ARG A N 1
ATOM 789 C CA . ARG A 1 96 ? -17.768 46.069 -14.045 1.00 52.91 96 ARG A CA 1
ATOM 790 C C . ARG A 1 96 ? -18.983 46.547 -14.845 1.00 52.91 96 ARG A C 1
ATOM 792 O O . ARG A 1 96 ? -19.024 46.368 -16.059 1.00 52.91 96 ARG A O 1
ATOM 799 N N . LYS A 1 97 ? -19.974 47.142 -14.182 1.00 45.53 97 LYS A N 1
ATOM 800 C CA . LYS A 1 97 ? -20.902 48.071 -14.832 1.00 45.53 97 LYS A CA 1
ATOM 801 C C . LYS A 1 97 ? -20.345 49.472 -14.630 1.00 45.53 97 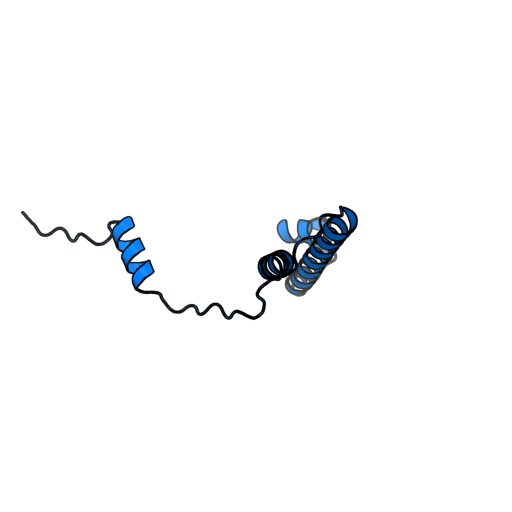LYS A C 1
ATOM 803 O O . LYS A 1 97 ? -19.982 49.828 -13.514 1.00 45.53 97 LYS A O 1
ATOM 808 N N . GLY A 1 98 ? -20.210 50.183 -15.744 1.00 45.38 98 GLY A N 1
ATOM 809 C CA . GLY A 1 98 ? -19.576 51.488 -15.825 1.00 45.38 98 GLY A CA 1
ATOM 810 C C . GLY A 1 98 ? -20.187 52.539 -14.903 1.00 45.38 98 GLY A C 1
ATOM 811 O O . GLY A 1 98 ? -21.399 52.571 -14.683 1.00 45.38 98 GLY A O 1
ATOM 812 N N . GLY A 1 99 ? -19.292 53.393 -14.424 1.00 35.22 99 GLY A N 1
ATOM 813 C CA . GLY A 1 99 ? -19.482 54.821 -14.220 1.00 35.22 99 GLY A CA 1
ATOM 814 C C . GLY A 1 99 ? -18.342 55.514 -14.951 1.00 35.22 99 GLY A C 1
ATOM 815 O O . GLY A 1 99 ? -17.219 54.960 -14.885 1.00 35.22 99 GLY A O 1
#

Organism: NCBI:txid1325689

Foldseek 3Di:
DVVLCVLVVHDPVCCVPPHDPVCSVVVSVVSVVVVLVVVVVVVVCCCVVVPPPDPPVNVVVVCVVSPPPPPPPPPPDDDVVVVVVVCVVVVVPDDDDDD

pLDDT: mean 76.82, std 14.79, range [35.22, 95.06]

Secondary structure (DSSP, 8-state):
-HHHHHHHTS-HHHHHHHS-TTTHHHHHHHHHHHHHHHHHHHHHHHHHHTT----HHHHHHHHHHHS--TT--------HHHHHHHHHHTTTT------